Protein AF-A0AA41VT72-F1 (afdb_monomer_lite)

pLDDT: mean 89.61, std 11.31, range [43.16, 97.75]

Sequence (114 aa):
MSALVDALFGGVDKGFSKEVTKKKNYLAAATHDNEGSQILLLRAIEAFCEKSGPEVVKEVALVLKTLYDEDVLEEEYIVQWFNEGSASGSKNSQIWKNVKPFVAWLQSAESESE

Secondary structure (DSSP, 8-state):
-HHHHHHHHTT--S-HHHHHHHHHHHHHHHHSSSTTHHHHHHHHHHHHHHTS-HHHHTTHHHHHHHHHHTTSS-HHHHHHHHHHHHHSTTTT-HHHHHHHHHHHHHHHHHHTT-

InterPro domains:
  IPR003307 W2 domain [PF02020] (38-114)
  IPR003307 W2 domain [PS51363] (1-114)
  IPR003307 W2 domain [SM00515] (25-112)
  IPR016024 Armadillo-type fold [SSF48371] (3-110)
  IPR051245 eIF5-mimic translation initiation regulator [PTHR14208] (18-114)

Foldseek 3Di:
DLVVCCVQCPPPQADLLVSCLVCVVVLQVQQPPDDCSLLVVVVSLVVVLVPYDVNSLLCLLVNVVSCCVVVSHDLVSLLVNLVVCCVDPNVVDSNNVNNVVSNVVSVVVVVVVD

Radius of gyration: 13.37 Å; chains: 1; bounding box: 34×29×32 Å

Structure (mmCIF, N/CA/C/O backbone):
data_AF-A0AA41VT72-F1
#
_entry.id   AF-A0AA41VT72-F1
#
loop_
_atom_site.group_PDB
_atom_site.id
_atom_site.type_symbol
_atom_site.label_atom_id
_atom_site.label_alt_id
_atom_site.label_co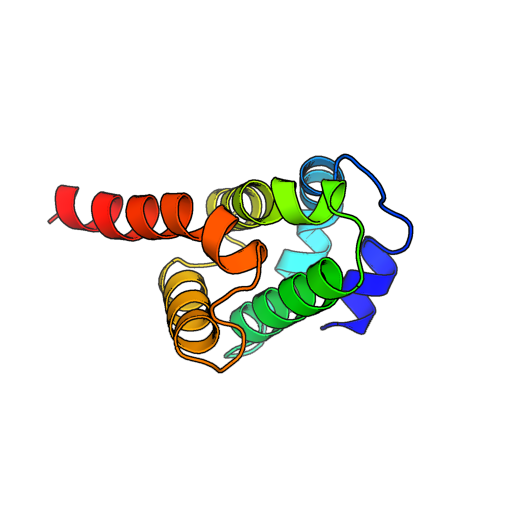mp_id
_atom_site.label_asym_id
_atom_site.label_entity_id
_atom_site.label_seq_id
_atom_site.pdbx_PDB_ins_code
_atom_site.Cartn_x
_atom_site.Cartn_y
_atom_site.Cartn_z
_atom_site.occupancy
_atom_site.B_iso_or_equiv
_atom_site.auth_seq_id
_atom_site.auth_comp_id
_atom_site.auth_asym_id
_atom_site.auth_atom_id
_atom_site.pdbx_PDB_model_num
ATOM 1 N N . MET A 1 1 ? 4.311 -14.472 -0.321 1.00 89.75 1 MET A N 1
ATOM 2 C CA . MET A 1 1 ? 3.726 -13.174 -0.714 1.00 89.75 1 MET A CA 1
ATOM 3 C C . MET A 1 1 ? 4.571 -12.424 -1.742 1.00 89.75 1 MET A C 1
ATOM 5 O O . MET A 1 1 ? 4.076 -12.203 -2.836 1.00 89.75 1 MET A O 1
ATOM 9 N N . SER A 1 2 ? 5.843 -12.104 -1.469 1.00 91.62 2 SER A N 1
ATOM 10 C CA . SER A 1 2 ? 6.684 -11.308 -2.390 1.00 91.62 2 SER A CA 1
ATOM 11 C C . SER A 1 2 ? 6.822 -11.906 -3.792 1.00 91.62 2 SER A C 1
ATOM 13 O O . SER A 1 2 ? 6.632 -11.196 -4.769 1.00 91.62 2 SER A O 1
ATOM 15 N N . ALA A 1 3 ? 7.024 -13.224 -3.906 1.00 94.56 3 ALA A N 1
ATOM 16 C CA . ALA A 1 3 ? 7.063 -13.899 -5.206 1.00 94.56 3 ALA A CA 1
ATOM 17 C C . ALA A 1 3 ? 5.747 -13.773 -6.003 1.00 94.56 3 ALA A C 1
ATOM 19 O O . ALA A 1 3 ? 5.788 -13.711 -7.226 1.00 94.56 3 ALA A O 1
ATOM 20 N N . LEU A 1 4 ? 4.588 -13.705 -5.329 1.00 93.88 4 LEU A N 1
ATOM 21 C CA . LEU A 1 4 ? 3.300 -13.482 -5.996 1.00 93.88 4 LEU A CA 1
ATOM 22 C C . LEU A 1 4 ? 3.218 -12.052 -6.537 1.00 93.88 4 LEU A C 1
ATOM 24 O O . LEU A 1 4 ? 2.880 -11.867 -7.699 1.00 93.88 4 LEU A O 1
ATOM 28 N N . VAL A 1 5 ? 3.550 -11.055 -5.711 1.00 95.38 5 VAL A N 1
ATOM 29 C CA . VAL A 1 5 ? 3.565 -9.640 -6.122 1.00 95.38 5 VAL A CA 1
ATOM 30 C C . VAL A 1 5 ? 4.525 -9.442 -7.299 1.00 95.38 5 VAL A C 1
ATOM 32 O O . VAL A 1 5 ? 4.155 -8.834 -8.299 1.00 95.38 5 VAL A O 1
ATOM 35 N N . ASP A 1 6 ? 5.707 -10.052 -7.247 1.00 94.69 6 ASP A N 1
ATOM 36 C CA . ASP A 1 6 ? 6.677 -10.018 -8.342 1.00 94.69 6 ASP A CA 1
ATOM 37 C C . ASP A 1 6 ? 6.182 -10.714 -9.608 1.00 94.69 6 ASP A C 1
ATOM 39 O O . ASP A 1 6 ? 6.394 -10.211 -10.706 1.00 94.69 6 ASP A O 1
ATOM 43 N N . ALA A 1 7 ? 5.505 -11.856 -9.485 1.00 95.81 7 ALA A N 1
ATOM 44 C CA . ALA A 1 7 ? 4.937 -12.548 -10.637 1.00 95.81 7 ALA A CA 1
ATOM 45 C C . ALA A 1 7 ? 3.781 -11.758 -11.274 1.00 95.81 7 ALA A C 1
ATOM 47 O O . ALA A 1 7 ? 3.619 -11.767 -12.493 1.00 95.81 7 ALA A O 1
ATOM 48 N N . LEU A 1 8 ? 2.978 -11.065 -10.462 1.00 94.38 8 LEU A N 1
ATOM 49 C CA . LEU A 1 8 ? 1.829 -10.291 -10.930 1.00 94.38 8 LEU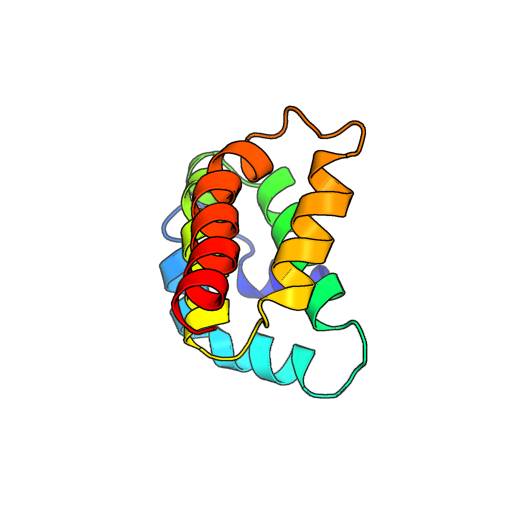 A CA 1
ATOM 50 C C . LEU A 1 8 ? 2.229 -8.944 -11.537 1.00 94.38 8 LEU A C 1
ATOM 52 O O . LEU A 1 8 ? 1.586 -8.499 -12.493 1.00 94.38 8 LEU A O 1
ATOM 56 N N . PHE A 1 9 ? 3.252 -8.288 -10.990 1.00 95.44 9 PHE A N 1
ATOM 57 C CA . PHE A 1 9 ? 3.603 -6.902 -11.323 1.00 95.44 9 PHE A CA 1
ATOM 58 C C . PHE A 1 9 ? 5.038 -6.733 -11.833 1.00 95.44 9 PHE A C 1
ATOM 60 O O . PHE A 1 9 ? 5.460 -5.619 -12.138 1.00 95.44 9 PHE A O 1
ATOM 67 N N . GLY A 1 10 ? 5.792 -7.821 -11.983 1.00 91.00 10 GLY A N 1
ATOM 68 C CA . GLY A 1 10 ? 7.114 -7.807 -12.597 1.00 91.00 10 GLY A CA 1
ATOM 69 C C . GLY A 1 10 ? 7.065 -7.197 -13.997 1.00 91.00 10 GLY A C 1
ATOM 70 O O . GLY A 1 10 ? 6.320 -7.654 -14.862 1.00 91.00 10 GLY A O 1
ATOM 71 N N . GLY A 1 11 ? 7.852 -6.141 -14.209 1.00 88.62 11 GLY A N 1
ATOM 72 C CA . GLY A 1 11 ? 7.891 -5.394 -15.469 1.00 88.62 11 GLY A CA 1
ATOM 73 C C . GLY A 1 11 ? 6.937 -4.200 -15.546 1.00 88.62 11 GLY A C 1
ATOM 74 O O . GLY A 1 11 ? 6.954 -3.499 -16.553 1.00 88.62 11 GLY A O 1
ATOM 75 N N . VAL A 1 12 ? 6.144 -3.926 -14.505 1.00 92.00 12 VAL A N 1
ATOM 76 C CA . VAL A 1 12 ? 5.366 -2.685 -14.417 1.00 92.00 12 VAL A CA 1
ATOM 77 C C . VAL A 1 12 ? 6.307 -1.513 -14.151 1.00 92.00 12 VAL A C 1
ATOM 79 O O . VAL A 1 12 ? 6.922 -1.418 -13.093 1.00 92.00 12 VAL A O 1
ATOM 82 N N . ASP A 1 13 ? 6.394 -0.600 -15.110 1.00 87.25 13 ASP A N 1
ATOM 83 C CA . ASP A 1 13 ? 7.138 0.655 -15.010 1.00 87.25 13 ASP A CA 1
ATOM 84 C C . ASP A 1 13 ? 6.215 1.858 -14.758 1.00 87.25 13 ASP A C 1
ATOM 86 O O . ASP A 1 13 ? 6.647 2.845 -14.164 1.00 87.25 13 ASP A O 1
ATOM 90 N N . LYS A 1 14 ? 4.943 1.779 -15.182 1.00 90.31 14 LYS A N 1
ATOM 91 C CA . LYS A 1 14 ? 3.905 2.815 -15.017 1.00 90.31 14 LYS A CA 1
ATOM 92 C C . LYS A 1 14 ? 2.515 2.203 -14.848 1.00 90.31 14 LYS A C 1
ATOM 94 O O . LYS A 1 14 ? 2.242 1.123 -15.365 1.00 90.31 14 LYS A O 1
ATOM 99 N N . GLY A 1 15 ? 1.599 2.928 -14.200 1.00 92.62 15 GLY A N 1
ATOM 100 C CA . GLY A 1 15 ? 0.206 2.492 -14.061 1.00 92.62 15 GLY A CA 1
ATOM 101 C C . GLY A 1 15 ? 0.039 1.311 -13.108 1.00 92.62 15 GLY A C 1
ATOM 102 O O . GLY A 1 15 ? -0.816 0.452 -13.333 1.00 92.62 15 GLY A O 1
ATOM 103 N N . PHE A 1 16 ? 0.853 1.266 -12.054 1.00 93.69 16 PHE A N 1
ATOM 104 C CA . PHE A 1 16 ? 0.836 0.210 -11.048 1.00 93.69 16 PHE A CA 1
ATOM 105 C C . PHE A 1 16 ? -0.548 0.038 -10.409 1.00 93.69 16 PHE A C 1
ATOM 107 O O . PHE A 1 16 ? -1.063 -1.076 -10.350 1.00 93.69 16 PHE A O 1
ATOM 114 N N . SER A 1 17 ? -1.210 1.139 -10.055 1.00 93.81 17 SER A N 1
ATOM 115 C CA . SER A 1 17 ? -2.590 1.150 -9.544 1.00 93.81 17 SER A CA 1
ATOM 116 C C . SER A 1 17 ? -3.592 0.463 -10.479 1.00 93.81 17 SER A C 1
ATOM 118 O O . SER A 1 17 ? -4.430 -0.329 -10.040 1.00 93.81 17 SER A O 1
ATOM 120 N N . LYS A 1 18 ? -3.477 0.698 -11.792 1.00 94.94 18 LYS A N 1
ATOM 121 C CA . LYS A 1 18 ? -4.348 0.074 -12.799 1.00 94.94 18 LYS A CA 1
ATOM 122 C C . LYS A 1 18 ? -4.113 -1.428 -12.886 1.00 94.94 18 LYS A C 1
ATOM 124 O O . LYS A 1 18 ? -5.071 -2.189 -12.999 1.00 94.94 18 LYS A O 1
ATOM 129 N N . GLU A 1 19 ? -2.857 -1.859 -12.844 1.00 95.94 19 GLU A N 1
ATOM 130 C CA . GLU A 1 19 ? -2.522 -3.284 -12.867 1.00 95.94 19 GLU A CA 1
ATOM 131 C C . GLU A 1 19 ? -2.989 -3.999 -11.597 1.00 95.94 19 GLU A C 1
ATOM 133 O O . GLU A 1 19 ? -3.537 -5.098 -11.696 1.00 95.94 19 GLU A O 1
ATOM 138 N N . VAL A 1 20 ? -2.865 -3.362 -10.428 1.00 95.69 20 VAL A N 1
ATOM 139 C CA . VAL A 1 20 ? -3.426 -3.874 -9.168 1.00 95.69 20 VAL A CA 1
ATOM 140 C C . VAL A 1 20 ? -4.939 -4.029 -9.278 1.00 95.69 20 VAL A C 1
ATOM 142 O O . VAL A 1 20 ? -5.453 -5.105 -8.993 1.00 95.69 20 VAL A O 1
ATOM 145 N N . THR A 1 21 ? -5.644 -3.021 -9.798 1.00 94.69 21 THR A N 1
ATOM 146 C CA . THR A 1 21 ? -7.105 -3.080 -9.992 1.00 94.69 21 THR A CA 1
ATOM 147 C C . THR A 1 21 ? -7.524 -4.282 -10.848 1.00 94.69 21 THR A C 1
ATOM 149 O O . THR A 1 21 ? -8.493 -4.968 -10.532 1.00 94.69 21 THR A O 1
ATOM 152 N N . LYS A 1 22 ? -6.783 -4.587 -11.923 1.00 95.75 22 LYS A N 1
ATOM 153 C CA . LYS A 1 22 ? -7.071 -5.740 -12.800 1.00 95.75 22 LYS A CA 1
ATOM 154 C C . LYS A 1 22 ? -6.810 -7.090 -12.131 1.00 95.75 22 LYS A C 1
ATOM 156 O O . LYS A 1 22 ? -7.426 -8.084 -12.507 1.00 95.75 22 LYS A O 1
ATOM 161 N N . LYS A 1 23 ? -5.860 -7.144 -11.196 1.00 95.38 23 LYS A N 1
ATOM 162 C CA . LYS A 1 23 ? -5.358 -8.380 -10.572 1.00 95.38 23 LYS A CA 1
ATOM 163 C C . LYS A 1 23 ? -5.797 -8.534 -9.108 1.00 95.38 23 LYS A C 1
ATOM 165 O O . LYS A 1 23 ? -5.379 -9.494 -8.465 1.00 95.38 23 LYS A O 1
ATOM 170 N N 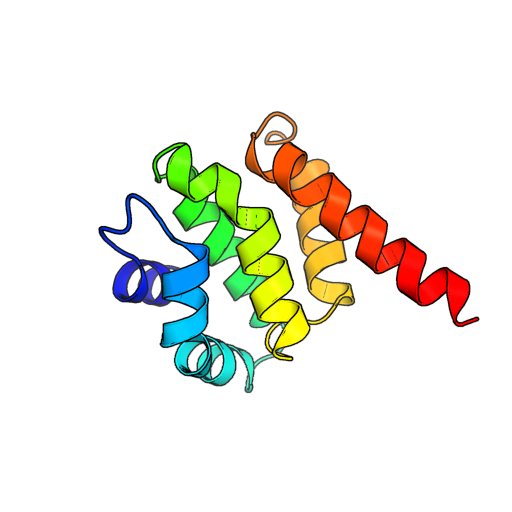. LYS A 1 24 ? -6.663 -7.648 -8.597 1.00 93.25 24 LYS A N 1
ATOM 171 C CA . LYS A 1 24 ? -7.109 -7.598 -7.192 1.00 93.25 24 LYS A CA 1
ATOM 172 C C . LYS A 1 24 ? -7.639 -8.933 -6.665 1.00 93.25 24 LYS A C 1
ATOM 174 O O . LYS A 1 24 ? -7.284 -9.322 -5.562 1.00 93.25 24 LYS A O 1
ATOM 179 N N . ASN A 1 25 ? -8.356 -9.701 -7.488 1.00 94.50 25 ASN A N 1
ATOM 180 C CA . ASN A 1 25 ? -8.911 -11.000 -7.089 1.00 94.50 25 ASN A CA 1
ATOM 181 C C . ASN A 1 25 ? -7.829 -12.017 -6.680 1.00 94.50 25 ASN A C 1
ATOM 183 O O . ASN A 1 25 ? -8.064 -12.837 -5.800 1.00 94.50 25 ASN A O 1
ATOM 187 N N . TYR A 1 26 ? -6.635 -11.961 -7.286 1.00 94.88 26 TYR A N 1
ATOM 188 C CA . TYR A 1 26 ? -5.515 -12.824 -6.888 1.00 94.88 26 TYR A CA 1
ATOM 189 C C . TYR A 1 26 ? -4.932 -12.418 -5.534 1.00 94.88 26 TYR A C 1
ATOM 191 O O . TYR A 1 26 ? -4.457 -13.272 -4.792 1.00 94.88 26 TYR A O 1
ATOM 199 N N . LEU A 1 27 ? -4.955 -11.119 -5.226 1.00 94.31 27 LEU A N 1
ATOM 200 C CA . LEU A 1 27 ? -4.494 -10.594 -3.945 1.00 94.31 27 LEU A CA 1
ATOM 201 C C . LEU A 1 27 ? -5.500 -10.925 -2.840 1.00 94.31 27 LEU A C 1
ATOM 203 O O . LEU A 1 27 ? -5.085 -11.457 -1.820 1.00 94.31 27 LEU A O 1
ATOM 207 N N . ALA A 1 28 ? -6.796 -10.733 -3.101 1.00 93.31 28 ALA A N 1
ATOM 208 C CA . ALA A 1 28 ? -7.885 -11.115 -2.201 1.00 93.31 28 ALA A CA 1
ATOM 209 C C . ALA A 1 28 ? -7.844 -12.612 -1.853 1.00 93.31 28 ALA A C 1
ATOM 211 O O . ALA A 1 28 ? -7.874 -12.994 -0.688 1.00 93.31 28 ALA A O 1
ATOM 212 N N . ALA A 1 29 ? -7.683 -13.478 -2.860 1.00 92.62 29 ALA A N 1
ATOM 213 C CA . ALA A 1 29 ? -7.557 -14.917 -2.632 1.00 92.62 29 ALA A CA 1
ATOM 214 C C . ALA A 1 29 ? -6.326 -15.277 -1.782 1.00 92.62 29 ALA A C 1
ATOM 216 O O . ALA A 1 29 ? -6.346 -16.259 -1.048 1.00 92.62 29 ALA A O 1
ATOM 217 N N . ALA A 1 30 ? -5.249 -14.493 -1.870 1.00 89.62 30 ALA A N 1
ATOM 218 C CA . ALA A 1 30 ? -4.041 -14.726 -1.090 1.00 89.62 30 ALA A CA 1
ATOM 219 C C . ALA A 1 30 ? -4.119 -14.186 0.351 1.00 89.62 30 ALA A C 1
ATOM 221 O O . ALA A 1 30 ? -3.290 -14.584 1.173 1.00 89.62 30 ALA A O 1
ATOM 222 N N . THR A 1 31 ? -5.073 -13.299 0.655 1.00 89.25 31 THR A N 1
ATOM 223 C CA . THR A 1 31 ? -5.279 -12.722 1.994 1.00 89.25 31 THR A CA 1
ATOM 224 C C . THR A 1 31 ? -6.447 -13.335 2.772 1.00 89.25 31 THR A C 1
ATOM 226 O O . THR A 1 31 ? -6.578 -13.086 3.965 1.00 89.25 31 THR A O 1
ATOM 229 N N . HIS A 1 32 ? -7.264 -14.178 2.136 1.00 82.25 32 HIS A N 1
ATOM 230 C CA . HIS A 1 32 ? -8.497 -14.713 2.724 1.00 82.25 32 HIS A CA 1
ATOM 231 C C . HIS A 1 32 ? -8.289 -15.715 3.882 1.00 82.25 32 HIS A C 1
ATOM 233 O O . HIS A 1 32 ? -9.076 -15.735 4.822 1.00 82.25 32 HIS A O 1
ATOM 239 N N . ASP A 1 33 ? -7.241 -16.546 3.843 1.00 70.88 33 ASP A N 1
ATOM 240 C CA . ASP A 1 33 ? -7.188 -17.763 4.679 1.00 70.88 33 ASP A CA 1
ATOM 241 C C . ASP A 1 33 ? -6.184 -17.729 5.844 1.00 70.88 33 ASP A C 1
ATOM 243 O O . ASP A 1 33 ? -6.050 -18.721 6.561 1.00 70.88 33 ASP A O 1
ATOM 247 N N . ASN A 1 34 ? -5.432 -16.640 6.046 1.00 71.75 34 ASN A N 1
ATOM 248 C CA . ASN A 1 34 ? -4.324 -16.661 7.007 1.00 71.75 34 ASN A CA 1
ATOM 249 C C . ASN A 1 34 ? -4.181 -15.362 7.807 1.00 71.75 34 ASN A C 1
ATOM 251 O O . ASN A 1 34 ? -4.023 -14.283 7.229 1.00 71.75 34 ASN A O 1
ATOM 255 N N . GLU A 1 35 ? -4.134 -15.490 9.136 1.00 76.75 35 GLU A N 1
ATOM 256 C CA . GLU A 1 35 ? -3.811 -14.395 10.057 1.00 76.75 35 GLU A CA 1
ATOM 257 C C . GLU A 1 35 ? -2.482 -13.734 9.650 1.00 76.75 35 GLU A C 1
ATOM 259 O O . GLU A 1 35 ? -1.477 -14.397 9.373 1.00 76.75 35 GLU A O 1
ATOM 264 N N . GLY A 1 36 ? -2.486 -12.405 9.536 1.00 86.06 36 GLY A N 1
ATOM 265 C CA . GLY A 1 36 ? -1.317 -11.621 9.127 1.00 86.06 36 GLY A CA 1
ATOM 266 C C . GLY A 1 36 ? -0.964 -11.675 7.632 1.00 86.06 36 GLY A C 1
ATOM 267 O O . GLY A 1 36 ? 0.027 -11.066 7.224 1.00 86.06 36 GLY A O 1
ATOM 268 N N . SER A 1 37 ? -1.750 -12.348 6.784 1.00 92.31 37 SER A N 1
ATOM 269 C CA . SER A 1 37 ? -1.544 -12.348 5.324 1.00 92.31 37 SER A CA 1
ATOM 270 C C . SER A 1 37 ? -1.643 -10.949 4.704 1.00 92.31 37 SER A C 1
ATOM 272 O O . SER A 1 37 ? -0.858 -10.624 3.813 1.00 92.31 37 SER A O 1
ATOM 274 N N . GLN A 1 38 ? -2.523 -10.090 5.226 1.00 95.19 38 GLN A N 1
ATOM 275 C CA . GLN A 1 38 ? -2.647 -8.690 4.815 1.00 95.19 38 GLN A CA 1
ATOM 276 C C . GLN A 1 38 ? -1.366 -7.889 5.116 1.00 95.19 38 GLN A C 1
ATOM 278 O O . GLN A 1 38 ? -0.845 -7.196 4.241 1.00 95.19 38 GLN A O 1
ATOM 283 N N . ILE A 1 39 ? -0.763 -8.075 6.299 1.00 95.12 39 ILE A N 1
ATOM 284 C CA . ILE A 1 39 ? 0.553 -7.498 6.637 1.00 95.12 39 ILE A CA 1
ATOM 285 C C . ILE A 1 39 ? 1.652 -8.037 5.715 1.00 95.12 39 ILE A C 1
ATOM 287 O O . ILE A 1 39 ? 2.519 -7.284 5.265 1.00 95.12 39 ILE A O 1
ATOM 291 N N . LEU A 1 40 ? 1.630 -9.333 5.389 1.00 94.81 40 LEU A N 1
ATOM 292 C CA . LEU A 1 40 ? 2.575 -9.903 4.426 1.00 94.81 40 LEU A CA 1
ATOM 293 C C . LEU A 1 40 ? 2.391 -9.310 3.024 1.00 94.81 40 LEU A C 1
ATOM 295 O O . LEU A 1 40 ? 3.386 -9.135 2.315 1.00 94.81 40 LEU A O 1
ATOM 299 N N . LEU A 1 41 ? 1.155 -9.011 2.612 1.00 96.38 41 LEU A N 1
ATOM 300 C CA . LEU A 1 41 ? 0.857 -8.363 1.335 1.00 96.38 41 LEU A CA 1
ATOM 301 C C . LEU A 1 41 ? 1.397 -6.932 1.315 1.00 96.38 41 LEU A C 1
ATOM 303 O O . LEU A 1 41 ? 2.087 -6.566 0.366 1.00 96.38 41 LEU A O 1
ATOM 307 N N . LEU A 1 42 ? 1.174 -6.165 2.383 1.00 96.81 42 LEU A N 1
ATOM 308 C CA . LEU A 1 42 ? 1.717 -4.815 2.554 1.00 96.81 42 LEU A CA 1
ATOM 309 C C . LEU A 1 42 ? 3.248 -4.799 2.450 1.00 96.81 42 LEU A C 1
ATOM 311 O O . LEU A 1 42 ? 3.805 -4.073 1.626 1.00 96.81 42 LEU A O 1
ATOM 315 N N . ARG A 1 43 ? 3.932 -5.686 3.183 1.00 95.12 43 ARG A N 1
ATOM 316 C CA . ARG A 1 43 ? 5.398 -5.837 3.115 1.00 95.12 43 ARG A CA 1
ATOM 317 C C . ARG A 1 43 ? 5.884 -6.288 1.733 1.00 95.12 43 ARG A C 1
ATOM 319 O O . ARG A 1 43 ? 6.964 -5.903 1.294 1.00 95.12 43 ARG A O 1
ATOM 326 N N . ALA A 1 44 ? 5.101 -7.100 1.023 1.00 95.81 44 ALA A N 1
ATOM 327 C CA . ALA A 1 44 ? 5.429 -7.507 -0.340 1.00 95.81 44 ALA A CA 1
ATOM 328 C C . ALA A 1 44 ? 5.291 -6.350 -1.345 1.00 95.81 44 ALA A C 1
ATOM 330 O O . ALA A 1 44 ? 6.141 -6.213 -2.224 1.00 95.81 44 ALA A O 1
ATOM 331 N N . ILE A 1 45 ? 4.261 -5.509 -1.205 1.00 95.75 45 ILE A N 1
ATOM 332 C CA . ILE A 1 45 ? 4.077 -4.292 -2.011 1.00 95.75 45 ILE A CA 1
ATOM 333 C C . ILE A 1 45 ? 5.193 -3.284 -1.719 1.00 95.75 45 ILE A C 1
ATOM 335 O O . ILE A 1 45 ? 5.734 -2.696 -2.655 1.00 95.75 45 ILE A O 1
ATOM 339 N N . GLU A 1 46 ? 5.578 -3.118 -0.452 1.00 95.00 46 GLU A N 1
ATOM 340 C CA . GLU A 1 46 ? 6.720 -2.296 -0.039 1.00 95.00 46 GLU A CA 1
ATOM 341 C C . GLU A 1 46 ? 8.007 -2.756 -0.730 1.00 95.00 46 GLU A C 1
ATOM 343 O O . GLU A 1 46 ? 8.601 -1.987 -1.483 1.00 95.00 46 GLU A O 1
ATOM 348 N N . ALA A 1 47 ? 8.374 -4.032 -0.574 1.00 93.81 47 ALA A N 1
ATOM 349 C CA . ALA A 1 47 ? 9.570 -4.604 -1.190 1.00 93.81 47 ALA A CA 1
ATOM 350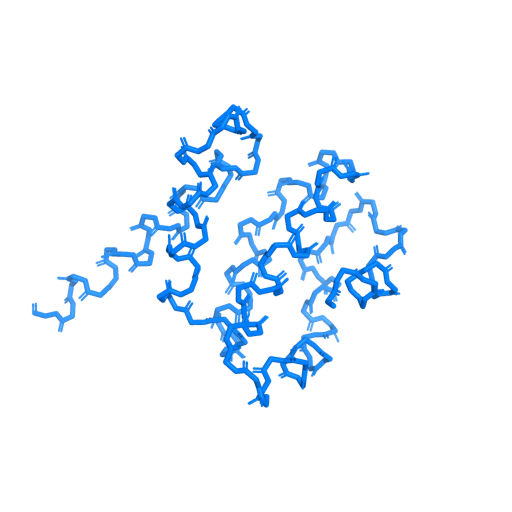 C C . ALA A 1 47 ? 9.548 -4.508 -2.726 1.00 93.81 47 ALA A C 1
ATOM 352 O O . ALA A 1 47 ? 10.591 -4.343 -3.362 1.00 93.81 47 ALA A O 1
ATOM 353 N N . PHE A 1 48 ? 8.365 -4.601 -3.345 1.00 94.75 48 PHE A N 1
ATOM 354 C CA . PHE A 1 48 ? 8.199 -4.362 -4.776 1.00 94.75 48 PHE A CA 1
ATOM 355 C C . PHE A 1 48 ? 8.458 -2.897 -5.145 1.00 94.75 48 PHE A C 1
ATOM 357 O O . PHE A 1 48 ? 9.192 -2.632 -6.096 1.00 94.75 48 PHE A O 1
ATOM 364 N N . CYS A 1 49 ? 7.920 -1.945 -4.383 1.00 93.75 49 CYS A N 1
ATOM 365 C CA . CYS A 1 49 ? 8.158 -0.517 -4.589 1.00 93.75 49 CYS A CA 1
ATOM 366 C C . CYS A 1 49 ? 9.638 -0.145 -4.412 1.00 93.75 49 CYS A C 1
ATOM 368 O O . CYS A 1 49 ? 10.162 0.618 -5.218 1.00 93.75 49 CYS A O 1
ATOM 370 N N . GLU A 1 50 ? 10.325 -0.702 -3.410 1.00 91.50 50 GLU A N 1
ATOM 371 C CA . GLU A 1 50 ? 11.737 -0.409 -3.114 1.00 91.50 50 GLU A CA 1
ATOM 372 C C . GLU A 1 50 ? 12.694 -0.762 -4.258 1.00 91.50 50 GLU A C 1
ATOM 374 O O . GLU A 1 50 ? 13.701 -0.083 -4.457 1.00 91.50 50 GLU A O 1
ATOM 379 N N . LYS A 1 51 ? 12.376 -1.803 -5.035 1.00 91.62 51 LYS A N 1
ATOM 380 C CA . LYS A 1 51 ? 13.155 -2.205 -6.218 1.00 91.62 51 LYS A CA 1
ATOM 381 C C . LYS A 1 51 ? 12.610 -1.662 -7.540 1.00 91.62 51 LYS A C 1
ATOM 383 O O . LYS A 1 51 ? 13.166 -1.968 -8.594 1.00 91.62 51 LYS A O 1
ATOM 388 N N . SER A 1 52 ? 11.520 -0.899 -7.499 1.00 92.69 52 SER A N 1
ATOM 389 C CA . SER A 1 52 ? 10.851 -0.358 -8.682 1.00 92.69 52 SER A CA 1
ATOM 390 C C . SER A 1 52 ? 11.240 1.094 -8.958 1.00 92.69 52 SER A C 1
ATOM 392 O O . SER A 1 52 ? 11.857 1.780 -8.145 1.00 92.69 52 SER A O 1
ATOM 394 N N . GLY A 1 53 ? 10.869 1.585 -10.142 1.00 92.12 53 GLY A N 1
ATOM 395 C CA . GLY A 1 53 ? 11.093 2.977 -10.523 1.00 92.12 53 GLY A CA 1
ATOM 396 C C . GLY A 1 53 ? 10.207 3.972 -9.753 1.00 92.12 53 GLY A C 1
ATOM 397 O O . GLY A 1 53 ? 9.163 3.600 -9.212 1.00 92.12 53 GLY A O 1
ATOM 398 N N . PRO A 1 54 ? 10.553 5.274 -9.766 1.00 93.12 54 PRO A N 1
ATOM 399 C CA . PRO A 1 54 ? 9.804 6.322 -9.058 1.00 93.12 54 PRO A CA 1
ATOM 400 C C . PRO A 1 54 ? 8.337 6.430 -9.506 1.00 93.12 54 PRO A C 1
ATOM 402 O O . PRO A 1 54 ? 7.471 6.811 -8.721 1.00 93.12 54 PRO A O 1
ATOM 405 N N . GLU A 1 55 ? 8.054 6.053 -10.753 1.00 93.75 55 GLU A N 1
ATOM 406 C CA . GLU A 1 55 ? 6.709 6.017 -11.329 1.00 93.75 55 GLU A CA 1
ATOM 407 C C . GLU A 1 55 ? 5.798 4.962 -10.682 1.00 93.75 55 GLU A C 1
ATOM 409 O O . GLU A 1 55 ? 4.587 5.152 -10.639 1.00 93.75 55 GLU A O 1
ATOM 414 N N . VAL A 1 56 ? 6.367 3.885 -10.142 1.00 94.44 56 VAL A N 1
ATOM 415 C CA . VAL A 1 56 ? 5.638 2.887 -9.349 1.00 94.44 56 VAL A CA 1
ATOM 416 C C . VAL A 1 56 ? 5.465 3.400 -7.922 1.00 94.44 56 VAL A C 1
ATOM 418 O O . VAL A 1 56 ? 4.358 3.405 -7.386 1.00 94.44 56 VAL A O 1
ATOM 421 N N . VAL A 1 57 ? 6.546 3.915 -7.327 1.00 94.81 57 VAL A N 1
ATOM 422 C CA . VAL A 1 57 ? 6.561 4.398 -5.936 1.00 94.81 57 VAL A CA 1
ATOM 423 C C . VAL A 1 57 ? 5.570 5.543 -5.712 1.00 94.81 57 VAL A C 1
ATOM 425 O O . VAL A 1 57 ? 4.956 5.617 -4.650 1.00 94.81 57 VAL A O 1
ATOM 428 N N . LYS A 1 58 ? 5.362 6.434 -6.692 1.00 94.75 58 LYS A N 1
ATOM 429 C CA . LYS A 1 58 ? 4.367 7.522 -6.588 1.00 94.75 58 LYS A CA 1
ATOM 430 C C . LYS A 1 58 ? 2.920 7.024 -6.510 1.00 94.75 58 LYS A C 1
ATOM 432 O O . LYS A 1 58 ? 2.070 7.734 -5.986 1.00 94.75 58 LYS A O 1
ATOM 437 N N . GLU A 1 59 ? 2.636 5.828 -7.024 1.00 96.25 59 GLU A N 1
ATOM 438 C CA . GLU A 1 59 ? 1.284 5.263 -7.061 1.00 96.25 59 GLU A CA 1
ATOM 439 C C . GLU A 1 59 ? 0.966 4.393 -5.837 1.00 96.25 59 GLU A C 1
ATOM 441 O O . GLU A 1 59 ? -0.169 3.945 -5.701 1.00 96.25 59 GLU A O 1
ATOM 446 N N . VAL A 1 60 ? 1.917 4.180 -4.918 1.00 95.94 60 VAL A N 1
ATOM 447 C CA . VAL A 1 60 ? 1.736 3.272 -3.771 1.00 95.94 60 VAL A CA 1
ATOM 448 C C . VAL A 1 60 ? 0.517 3.626 -2.913 1.00 95.94 60 VAL A C 1
ATOM 450 O O . VAL A 1 60 ? -0.256 2.744 -2.561 1.00 95.94 60 VAL A O 1
ATOM 453 N N . ALA A 1 61 ? 0.269 4.909 -2.640 1.00 96.25 61 ALA A N 1
ATOM 454 C CA . ALA A 1 61 ? -0.891 5.327 -1.852 1.00 96.25 61 ALA A CA 1
ATOM 455 C C . ALA A 1 61 ? -2.215 5.015 -2.566 1.00 96.25 61 ALA A C 1
ATOM 457 O O . ALA A 1 61 ? -3.173 4.581 -1.936 1.00 96.25 61 ALA A O 1
ATOM 458 N N . LEU A 1 62 ? -2.251 5.178 -3.892 1.00 96.88 62 LEU A N 1
ATOM 459 C CA . LEU A 1 62 ? -3.420 4.849 -4.706 1.00 96.88 62 LEU A CA 1
ATOM 460 C C . LEU A 1 62 ? -3.651 3.334 -4.778 1.00 96.88 62 LEU A C 1
ATOM 462 O O . LEU A 1 62 ? -4.795 2.889 -4.764 1.00 96.88 62 LEU A O 1
ATOM 466 N N . VAL A 1 63 ? -2.575 2.547 -4.835 1.00 97.31 63 VAL A N 1
ATOM 467 C CA . VAL A 1 63 ? -2.630 1.083 -4.755 1.00 97.31 63 VAL A CA 1
ATOM 468 C C . VAL A 1 63 ? -3.239 0.637 -3.433 1.00 97.31 63 VAL A C 1
ATOM 470 O O . VAL A 1 63 ? -4.186 -0.142 -3.450 1.00 97.31 63 VAL A O 1
ATOM 473 N N . LEU A 1 64 ? -2.749 1.156 -2.305 1.00 97.75 64 LEU A N 1
ATOM 474 C CA . LEU A 1 64 ? -3.283 0.799 -0.990 1.00 97.75 64 LEU A CA 1
ATOM 475 C C . LEU A 1 64 ? -4.741 1.225 -0.839 1.00 97.75 64 LEU A C 1
ATOM 477 O O . LEU A 1 64 ? -5.551 0.425 -0.391 1.00 97.75 64 LEU A O 1
ATOM 481 N N . LYS A 1 65 ? -5.092 2.428 -1.307 1.00 96.38 65 LYS A N 1
ATOM 482 C CA . LYS A 1 65 ? -6.485 2.878 -1.356 1.00 96.38 65 LYS A CA 1
ATOM 483 C C . LYS A 1 65 ? -7.365 1.943 -2.183 1.00 96.38 65 LYS A C 1
ATOM 485 O O . LYS A 1 65 ? -8.446 1.598 -1.747 1.00 96.38 65 LYS A O 1
ATOM 490 N N . THR A 1 66 ? -6.897 1.507 -3.352 1.00 96.75 66 THR A N 1
ATOM 491 C CA . THR A 1 66 ? -7.650 0.571 -4.204 1.00 96.75 66 THR A CA 1
ATOM 492 C C . THR A 1 66 ? -7.879 -0.760 -3.496 1.00 96.75 66 THR A C 1
ATOM 494 O O . THR A 1 66 ? -8.946 -1.336 -3.620 1.00 96.75 66 THR A O 1
ATOM 497 N N . LEU A 1 67 ? -6.882 -1.268 -2.773 1.00 96.94 67 LEU A N 1
ATOM 498 C CA . LEU A 1 67 ? -7.013 -2.524 -2.035 1.00 96.94 67 LEU A CA 1
ATOM 499 C C . LEU A 1 67 ? -7.912 -2.386 -0.800 1.00 96.94 67 LEU A C 1
ATOM 501 O O . LEU A 1 67 ? -8.609 -3.337 -0.470 1.00 96.94 67 LEU A O 1
ATOM 505 N N . TYR A 1 68 ? -7.914 -1.218 -0.161 1.00 96.31 68 TYR A N 1
ATOM 506 C CA . TYR A 1 68 ? -8.849 -0.874 0.908 1.00 96.31 68 TYR A CA 1
ATOM 507 C C . TYR A 1 68 ? -10.292 -0.763 0.395 1.00 96.31 68 TYR A C 1
ATOM 509 O O . TYR A 1 68 ? -11.169 -1.448 0.901 1.00 96.31 68 TYR A O 1
ATOM 517 N N . ASP A 1 69 ? -10.524 0.014 -0.672 1.00 94.94 69 ASP A N 1
ATOM 518 C CA . ASP A 1 69 ? -11.848 0.213 -1.289 1.00 94.94 69 ASP A CA 1
ATOM 519 C C . ASP A 1 69 ? -12.468 -1.103 -1.826 1.00 94.94 69 ASP A C 1
ATOM 521 O O . ASP A 1 69 ? -13.656 -1.149 -2.134 1.00 94.94 69 ASP A O 1
ATOM 525 N N . GLU A 1 70 ? -11.657 -2.150 -2.001 1.00 94.06 70 GLU A N 1
ATOM 526 C CA . GLU A 1 70 ? -12.034 -3.462 -2.545 1.00 94.06 70 GLU A CA 1
ATOM 527 C C . GLU A 1 70 ? -12.029 -4.573 -1.482 1.00 94.06 70 GLU A C 1
ATOM 529 O O . GLU A 1 70 ? -11.985 -5.753 -1.836 1.00 94.06 70 GLU A O 1
ATOM 534 N N . ASP A 1 71 ? -12.017 -4.205 -0.197 1.00 92.88 71 ASP A N 1
ATOM 535 C CA . ASP A 1 71 ? -12.060 -5.123 0.948 1.00 92.88 71 ASP A CA 1
ATOM 536 C C . ASP A 1 71 ? -10.912 -6.161 0.965 1.00 92.88 71 ASP A C 1
ATOM 538 O O . ASP A 1 71 ? -11.037 -7.258 1.510 1.00 92.88 71 ASP A O 1
ATOM 542 N N . VAL A 1 72 ? -9.766 -5.843 0.346 1.00 94.69 72 VAL A N 1
ATOM 543 C CA . VAL A 1 72 ? -8.565 -6.705 0.348 1.00 94.69 72 VAL A CA 1
ATOM 544 C C . VAL A 1 72 ? -7.657 -6.400 1.538 1.00 94.69 72 VAL A C 1
ATOM 546 O O . VAL A 1 72 ? -6.957 -7.293 2.024 1.00 94.69 72 VAL A O 1
ATOM 549 N N . LEU A 1 73 ? -7.621 -5.133 1.958 1.00 95.81 73 LEU A N 1
ATOM 550 C CA . LEU A 1 73 ? -6.838 -4.647 3.088 1.00 95.81 73 LEU A CA 1
ATOM 551 C C . LEU A 1 73 ? -7.724 -3.861 4.050 1.00 95.81 73 LEU A C 1
ATOM 553 O O . LEU A 1 73 ? -8.374 -2.904 3.643 1.00 95.81 73 LEU A O 1
ATOM 557 N N . GLU A 1 74 ? -7.668 -4.207 5.327 1.00 94.12 74 GLU A N 1
ATOM 558 C CA . GLU A 1 74 ? -8.365 -3.481 6.387 1.00 94.12 74 GLU A CA 1
ATOM 559 C C . GLU A 1 74 ? -7.491 -2.353 6.953 1.00 94.12 74 GLU A C 1
ATOM 561 O O . GLU A 1 74 ? -6.253 -2.392 6.894 1.00 94.12 74 GLU A O 1
ATOM 566 N N . GLU A 1 75 ? -8.145 -1.333 7.515 1.00 94.38 75 GLU A N 1
ATOM 567 C CA . GLU A 1 75 ? -7.481 -0.153 8.077 1.00 94.38 75 GLU A CA 1
ATOM 568 C C . GLU A 1 75 ? -6.435 -0.529 9.133 1.00 94.38 75 GLU A C 1
ATOM 570 O O . GLU A 1 75 ? -5.303 -0.038 9.067 1.00 94.38 75 GLU A O 1
ATOM 575 N N . GLU A 1 76 ? -6.776 -1.440 10.052 1.00 93.69 76 GLU A N 1
ATOM 576 C CA . GLU A 1 76 ? -5.898 -1.835 11.157 1.00 93.69 76 GLU A CA 1
ATOM 577 C C . GLU A 1 76 ? -4.515 -2.286 10.664 1.00 93.69 76 GLU A C 1
ATOM 579 O O . GLU A 1 76 ? -3.485 -1.851 11.188 1.00 93.69 76 GLU A O 1
ATOM 584 N N . TYR A 1 77 ? -4.473 -3.071 9.583 1.00 95.44 77 TYR A N 1
ATOM 585 C CA . TYR A 1 77 ? -3.233 -3.616 9.046 1.00 95.44 77 TYR A CA 1
ATOM 586 C C . TYR A 1 77 ? -2.448 -2.567 8.260 1.00 95.44 77 TYR A C 1
ATOM 588 O O . TYR A 1 77 ? -1.216 -2.535 8.339 1.00 95.44 77 TYR A O 1
ATOM 596 N N . ILE A 1 78 ? -3.133 -1.679 7.530 1.00 96.56 78 ILE A N 1
ATOM 597 C CA . ILE A 1 78 ? -2.494 -0.565 6.812 1.00 96.56 78 ILE A CA 1
ATOM 598 C C . ILE A 1 78 ? -1.821 0.382 7.814 1.00 96.56 78 ILE A C 1
ATOM 600 O O . ILE A 1 78 ? -0.655 0.749 7.637 1.00 96.56 78 ILE A O 1
ATOM 604 N N . VAL A 1 79 ? -2.535 0.752 8.879 1.00 95.12 79 VAL A N 1
ATOM 605 C CA . VAL A 1 79 ? -2.039 1.638 9.939 1.00 95.12 79 VAL A CA 1
ATOM 606 C C . VAL A 1 79 ? -0.899 0.973 10.708 1.00 95.12 79 VAL A C 1
ATOM 608 O O . VAL A 1 79 ? 0.140 1.607 10.925 1.00 95.12 79 VAL A O 1
ATOM 611 N N . GLN A 1 80 ? -1.040 -0.306 11.076 1.00 94.69 80 GLN A N 1
ATOM 612 C CA . GLN A 1 80 ? 0.020 -1.071 11.734 1.00 94.69 80 GLN A CA 1
ATOM 613 C C . GLN A 1 80 ? 1.302 -1.072 10.891 1.00 94.69 80 GLN A C 1
ATOM 615 O O . GLN A 1 80 ? 2.363 -0.677 11.380 1.00 94.69 80 GLN A O 1
ATOM 620 N N . TRP A 1 81 ? 1.208 -1.465 9.618 1.00 95.62 81 TRP A N 1
ATOM 621 C CA . TRP A 1 81 ? 2.348 -1.502 8.702 1.00 95.62 81 TRP A CA 1
ATOM 622 C C . TRP A 1 81 ? 3.006 -0.127 8.541 1.00 95.62 81 TRP A C 1
ATOM 624 O O . TRP A 1 81 ? 4.233 -0.015 8.617 1.00 95.62 81 TRP A O 1
ATOM 634 N N . PHE A 1 82 ? 2.209 0.933 8.377 1.00 95.12 82 PHE A N 1
ATOM 635 C CA . PHE A 1 82 ? 2.728 2.293 8.249 1.00 95.12 82 PHE A CA 1
ATOM 636 C C . PHE A 1 82 ? 3.500 2.739 9.494 1.00 95.12 82 PHE A C 1
ATOM 638 O O . PHE A 1 82 ? 4.571 3.339 9.365 1.00 95.12 82 PHE A O 1
ATOM 645 N N . ASN A 1 83 ? 2.982 2.445 10.689 1.00 92.69 83 ASN A N 1
ATOM 646 C CA . ASN A 1 83 ? 3.619 2.803 11.954 1.00 92.69 83 ASN A CA 1
ATOM 647 C C . ASN A 1 83 ? 4.926 2.031 12.174 1.00 92.69 83 ASN A C 1
ATOM 649 O O . ASN A 1 83 ? 5.934 2.638 12.539 1.00 92.69 83 ASN A O 1
ATOM 653 N N . GLU A 1 84 ? 4.935 0.720 11.907 1.00 91.81 84 GLU A N 1
ATOM 654 C CA . GLU A 1 84 ? 6.137 -0.121 11.986 1.00 91.81 84 GLU A CA 1
ATOM 655 C C . GLU A 1 84 ? 7.233 0.389 11.037 1.00 91.81 84 GLU A C 1
ATOM 657 O O . GLU A 1 84 ? 8.376 0.628 11.445 1.00 91.81 84 GLU A O 1
ATOM 662 N N . 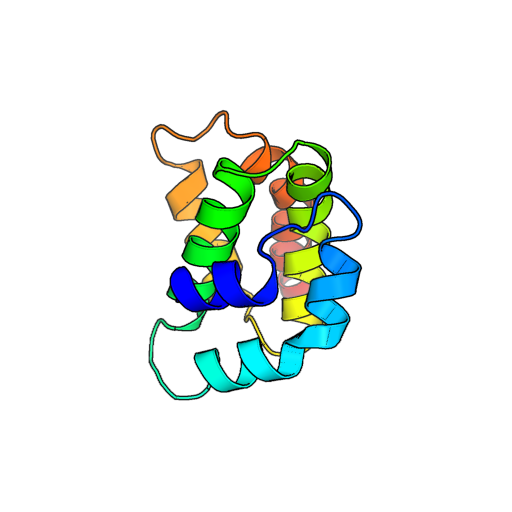GLY A 1 85 ? 6.875 0.617 9.773 1.00 88.00 85 GLY A N 1
ATOM 663 C CA . GLY A 1 85 ? 7.806 1.057 8.742 1.00 88.00 85 GLY A CA 1
ATOM 664 C C . GLY A 1 85 ? 8.326 2.476 8.968 1.00 88.00 85 GLY A C 1
ATOM 665 O O . GLY A 1 85 ? 9.540 2.705 8.960 1.00 88.00 85 GLY A O 1
ATOM 666 N N . SER A 1 86 ? 7.427 3.415 9.282 1.00 84.88 86 SER A N 1
ATOM 667 C CA . SER A 1 86 ? 7.764 4.819 9.558 1.00 84.88 86 SER A CA 1
ATOM 668 C C . SER A 1 86 ? 8.500 5.020 10.882 1.00 84.88 86 SER A C 1
ATOM 670 O O . SER A 1 86 ? 9.058 6.092 11.102 1.00 84.88 86 SER A O 1
ATOM 672 N N . ALA A 1 87 ? 8.523 4.040 11.787 1.00 82.31 87 ALA A N 1
ATOM 673 C CA . ALA A 1 87 ? 9.338 4.090 13.001 1.00 82.31 87 ALA A CA 1
ATOM 674 C C . ALA A 1 87 ? 10.780 3.598 12.772 1.00 82.31 87 ALA A C 1
ATOM 676 O O . ALA A 1 87 ? 11.684 4.004 13.511 1.00 82.31 87 ALA A O 1
ATOM 677 N N . SER A 1 88 ? 11.001 2.779 11.740 1.00 77.25 88 SER A N 1
ATOM 678 C CA . SER A 1 88 ? 12.271 2.112 11.451 1.00 77.25 88 SER A CA 1
ATOM 679 C C . SER A 1 88 ? 13.325 3.023 10.790 1.00 77.25 88 SER A C 1
ATOM 681 O O . SER A 1 88 ? 13.077 4.182 10.449 1.00 77.25 88 SER A O 1
ATOM 683 N N . GLY A 1 89 ? 14.536 2.493 10.570 1.00 61.88 89 GLY A N 1
ATOM 684 C CA . GLY A 1 89 ? 15.620 3.189 9.859 1.00 61.88 89 GLY A CA 1
ATOM 685 C C . GLY A 1 89 ? 15.287 3.593 8.411 1.00 61.88 89 GLY A C 1
ATOM 686 O O . GLY A 1 89 ? 16.018 4.394 7.831 1.00 61.88 89 GLY A O 1
ATOM 687 N N . SER A 1 90 ? 14.173 3.105 7.842 1.00 64.88 90 SER A N 1
ATOM 688 C CA . SER A 1 90 ? 13.671 3.464 6.507 1.00 64.88 90 SER A CA 1
ATOM 689 C C . SER A 1 90 ? 12.783 4.720 6.489 1.00 64.88 90 SER A C 1
ATOM 691 O O . SER A 1 90 ? 12.230 5.053 5.442 1.00 64.88 90 SER A O 1
ATOM 693 N N . LYS A 1 91 ? 12.693 5.475 7.599 1.00 60.12 91 LYS A N 1
ATOM 694 C CA . LYS A 1 91 ? 11.931 6.738 7.764 1.00 60.12 91 LYS A CA 1
ATOM 695 C C . LYS A 1 91 ? 11.955 7.710 6.580 1.00 60.12 91 LYS A C 1
ATOM 697 O O . LYS A 1 91 ? 10.979 8.415 6.341 1.00 60.12 91 LYS A O 1
ATOM 702 N N . ASN A 1 92 ? 13.066 7.773 5.847 1.00 60.88 92 ASN A N 1
ATOM 703 C CA . ASN A 1 92 ? 13.244 8.699 4.727 1.00 60.88 92 ASN A CA 1
ATOM 704 C C . ASN A 1 92 ? 12.791 8.152 3.364 1.00 60.88 92 ASN A C 1
ATOM 706 O O . ASN A 1 92 ? 12.908 8.873 2.369 1.00 60.88 92 ASN A O 1
ATOM 710 N N . SER A 1 93 ? 12.267 6.923 3.308 1.00 82.88 93 SER A N 1
ATOM 711 C CA . SER A 1 93 ? 11.729 6.336 2.083 1.00 82.88 93 SER A CA 1
ATOM 712 C C . SER A 1 93 ? 10.591 7.189 1.523 1.00 82.88 93 SER A C 1
ATOM 714 O O . SER A 1 93 ? 9.728 7.695 2.247 1.00 82.88 93 SER A O 1
ATOM 716 N N . GLN A 1 94 ? 10.588 7.348 0.200 1.00 90.44 94 GLN A N 1
ATOM 717 C CA . GLN A 1 94 ? 9.536 8.065 -0.514 1.00 90.44 94 GLN A CA 1
ATOM 718 C C . GLN A 1 94 ? 8.171 7.376 -0.348 1.00 90.44 94 GLN A C 1
ATOM 720 O O . GLN A 1 94 ? 7.146 8.050 -0.395 1.00 90.44 94 GLN A O 1
ATOM 725 N N . ILE A 1 95 ? 8.162 6.065 -0.079 1.00 93.12 95 ILE A N 1
ATOM 726 C CA . ILE A 1 95 ? 6.953 5.277 0.186 1.00 93.12 95 ILE A CA 1
ATOM 727 C C . ILE A 1 95 ? 6.163 5.897 1.344 1.00 93.12 95 ILE A C 1
ATOM 729 O O . ILE A 1 95 ? 5.018 6.298 1.151 1.00 93.12 95 ILE A O 1
ATOM 733 N N . TRP A 1 96 ? 6.786 6.082 2.512 1.00 93.50 96 TRP A N 1
ATOM 734 C CA . TRP A 1 96 ? 6.108 6.623 3.697 1.00 93.50 96 TRP A CA 1
ATOM 735 C C . TRP A 1 96 ? 5.576 8.036 3.470 1.00 93.50 96 TRP A C 1
ATOM 737 O O . TRP A 1 96 ? 4.469 8.361 3.890 1.00 93.50 96 TRP A O 1
ATOM 747 N N . LYS A 1 97 ? 6.327 8.876 2.746 1.00 92.75 97 LYS A N 1
ATOM 748 C CA . LYS A 1 97 ? 5.881 10.234 2.393 1.00 92.75 97 LYS A CA 1
ATOM 749 C C . LYS A 1 97 ? 4.639 10.214 1.506 1.00 92.75 97 LYS A C 1
ATOM 751 O O . LYS A 1 97 ? 3.732 11.008 1.733 1.00 92.75 97 LYS A O 1
ATOM 756 N N . ASN A 1 98 ? 4.599 9.311 0.527 1.00 94.50 98 ASN A N 1
ATOM 757 C CA . ASN A 1 98 ? 3.470 9.172 -0.387 1.00 94.50 98 ASN A CA 1
ATOM 758 C C . ASN A 1 98 ? 2.237 8.590 0.317 1.00 94.50 98 ASN A C 1
ATOM 760 O O . ASN A 1 98 ? 1.124 9.014 0.029 1.00 94.50 98 ASN A O 1
ATOM 764 N N . VAL A 1 99 ? 2.432 7.639 1.236 1.00 95.50 99 VAL A N 1
ATOM 765 C CA . VAL A 1 99 ? 1.349 6.944 1.954 1.00 95.50 99 VAL A CA 1
ATOM 766 C C . VAL A 1 99 ? 0.762 7.778 3.093 1.00 95.50 99 VAL A C 1
ATOM 768 O O . VAL A 1 99 ? -0.428 7.668 3.372 1.00 95.50 99 VAL A O 1
ATOM 771 N N . LYS A 1 100 ? 1.557 8.637 3.740 1.00 94.19 100 LYS A N 1
ATOM 772 C CA . LYS A 1 100 ? 1.135 9.394 4.928 1.00 94.19 100 LYS A CA 1
ATOM 773 C C . LYS A 1 100 ? -0.224 10.109 4.789 1.00 94.19 100 LYS A C 1
ATOM 775 O O . LYS A 1 100 ? -1.011 10.003 5.727 1.00 94.19 100 LYS A O 1
ATOM 780 N N . PRO A 1 101 ? -0.546 10.813 3.682 1.00 94.94 101 PRO A N 1
ATOM 781 C CA . PRO A 1 101 ? -1.857 11.446 3.524 1.00 94.94 101 PRO A CA 1
ATOM 782 C C . PRO A 1 101 ? -3.019 10.446 3.519 1.00 94.94 101 PRO A C 1
ATOM 784 O O . PRO A 1 101 ? -4.079 10.752 4.048 1.00 94.94 101 PRO A O 1
ATOM 787 N N . PHE A 1 102 ? -2.818 9.257 2.944 1.00 95.62 102 PHE A N 1
ATOM 788 C CA . PHE A 1 102 ? -3.837 8.209 2.906 1.00 95.62 102 PHE A CA 1
ATOM 789 C C . PHE A 1 102 ? -4.084 7.613 4.297 1.00 95.62 102 PHE A C 1
ATOM 791 O O . PHE A 1 102 ? -5.231 7.485 4.702 1.00 95.62 102 PHE A O 1
ATOM 798 N N . VAL A 1 103 ? -3.026 7.345 5.067 1.00 95.38 103 VAL A N 1
ATOM 799 C CA . VAL A 1 103 ? -3.162 6.857 6.452 1.00 95.38 103 VAL A CA 1
ATOM 800 C C . VAL A 1 103 ? -3.838 7.893 7.349 1.00 95.38 103 VAL A C 1
ATOM 802 O O . VAL A 1 103 ? -4.711 7.545 8.131 1.00 95.38 103 VAL A O 1
ATOM 805 N N . ALA A 1 104 ? -3.493 9.175 7.201 1.00 93.94 104 ALA A N 1
ATOM 806 C CA . ALA A 1 104 ? -4.168 10.240 7.940 1.00 93.94 104 ALA A CA 1
ATOM 807 C C . ALA A 1 104 ? -5.666 10.334 7.594 1.00 93.94 104 ALA A C 1
ATOM 809 O O . ALA A 1 104 ? -6.471 10.638 8.470 1.00 93.94 104 ALA A O 1
ATOM 810 N N . TRP A 1 105 ? -6.033 10.080 6.332 1.00 94.38 105 TRP A N 1
ATOM 811 C CA . TRP A 1 105 ? -7.429 10.030 5.901 1.00 94.38 105 TRP A CA 1
ATOM 812 C C . TRP A 1 105 ? -8.182 8.848 6.522 1.00 94.38 105 TRP A C 1
ATOM 814 O O . TRP A 1 105 ? -9.254 9.086 7.065 1.00 94.38 105 TRP A O 1
ATOM 824 N N . LEU A 1 106 ? -7.604 7.639 6.512 1.00 93.25 106 LEU A N 1
ATOM 825 C CA . LEU A 1 106 ? -8.183 6.448 7.157 1.00 93.25 106 LEU A CA 1
ATOM 826 C C . LEU A 1 106 ? -8.529 6.733 8.628 1.00 93.25 106 LEU A C 1
ATOM 828 O O . LEU A 1 106 ? -9.695 6.762 9.008 1.00 93.25 106 LEU A O 1
ATOM 832 N N . GLN A 1 107 ? -7.527 7.169 9.396 1.00 89.00 107 GLN A N 1
ATOM 833 C CA . GLN A 1 107 ? -7.679 7.434 10.830 1.00 89.00 107 GLN A CA 1
ATOM 834 C C . GLN A 1 107 ? -8.654 8.581 11.155 1.00 89.00 107 GLN A C 1
ATOM 836 O O . GLN A 1 107 ? -9.217 8.629 12.248 1.00 89.00 107 GLN A O 1
ATOM 841 N N . SER A 1 108 ? -8.831 9.539 10.235 1.00 87.12 108 SER A N 1
ATOM 842 C CA . SER A 1 108 ? -9.791 10.639 10.416 1.00 87.12 108 SER A CA 1
ATOM 843 C C . SER A 1 108 ? -11.219 10.218 10.065 1.00 87.12 108 SER A C 1
ATOM 845 O O . SER A 1 108 ? -12.155 10.728 10.671 1.00 87.12 108 SER A O 1
ATOM 847 N N . ALA A 1 109 ? -11.391 9.299 9.109 1.00 74.62 109 ALA A N 1
ATOM 848 C CA . ALA A 1 109 ? -12.699 8.835 8.658 1.00 74.62 109 ALA A CA 1
ATOM 849 C C . ALA A 1 109 ? -13.436 8.025 9.739 1.00 74.62 109 ALA A C 1
ATOM 851 O O . ALA A 1 109 ? -14.646 8.195 9.905 1.00 74.62 109 ALA A O 1
ATOM 852 N N . GLU A 1 110 ? -12.723 7.210 10.526 1.00 56.94 110 GLU A N 1
ATOM 853 C CA . GLU A 1 110 ? -13.328 6.534 11.684 1.00 56.94 110 GLU A CA 1
ATOM 854 C C . GLU A 1 110 ? -13.664 7.514 12.821 1.00 56.94 110 GLU A C 1
ATOM 856 O O . GLU A 1 110 ? -14.734 7.413 13.414 1.00 56.94 110 GLU A O 1
ATOM 861 N N . SER A 1 111 ? -12.830 8.535 13.061 1.00 56.06 111 SER A N 1
ATOM 862 C CA . SER A 1 111 ? -13.071 9.531 14.126 1.00 56.06 111 SER A CA 1
ATOM 863 C C . SER A 1 111 ? -14.271 10.460 13.874 1.00 56.06 111 SER A C 1
ATOM 865 O O . SER A 1 111 ? -14.744 11.093 14.813 1.00 56.06 111 SER A O 1
ATOM 867 N N . GLU A 1 112 ? -14.763 10.589 12.635 1.00 49.84 112 GLU A N 1
ATOM 868 C CA . GLU A 1 112 ? -16.006 11.328 12.329 1.00 49.84 112 GLU A CA 1
ATOM 869 C C . GLU A 1 112 ? -17.274 10.464 12.468 1.00 49.84 112 GLU A C 1
ATOM 871 O O . GLU A 1 112 ? -18.388 10.989 12.386 1.00 49.84 112 GLU A O 1
ATOM 876 N N . SER A 1 113 ? -17.112 9.151 12.656 1.00 45.94 113 SER A N 1
ATOM 877 C CA . SER A 1 113 ? -18.207 8.177 12.732 1.00 45.94 113 SER A CA 1
ATOM 878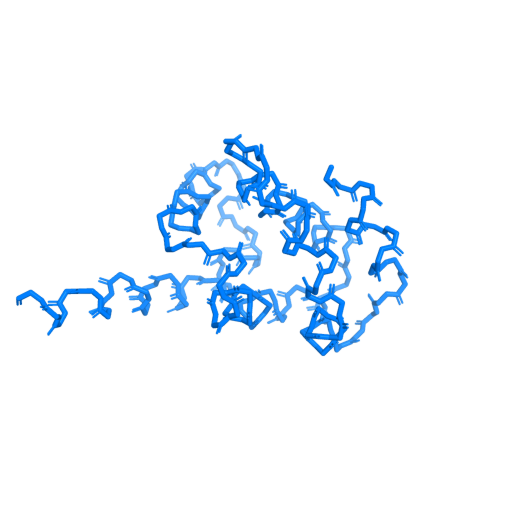 C C . SER A 1 113 ? -18.544 7.746 14.171 1.00 45.94 113 SER A C 1
ATOM 880 O O . SER A 1 113 ? -19.551 7.059 14.363 1.00 45.94 113 SER A O 1
ATOM 882 N N . GLU A 1 114 ? -17.736 8.159 15.158 1.00 43.16 114 GLU A N 1
ATOM 883 C CA . GLU A 1 114 ? -17.974 8.005 16.609 1.00 43.16 114 GLU A CA 1
ATOM 884 C C . GLU A 1 114 ? -18.636 9.234 17.257 1.00 43.16 114 GLU A C 1
ATOM 886 O O . GLU A 1 114 ? -18.247 10.386 16.949 1.00 43.16 114 GLU A O 1
#

Organism: Papaver nudicaule (NCBI:txid74823)